Protein AF-A0AB39BNB0-F1 (afdb_monomer_lite)

Radius of gyration: 19.69 Å; chains: 1; bounding box: 45×38×57 Å

Organism: NCBI:txid3152363

Sequence (150 aa):
MILVPGIVGGLMLLPGAKISTPGSLLAGVALLAGSFLAAWGQVSSMRLKLTERAEDFKTVEQIDRDSLDETAAHLLVASLMSGGTALWLVLGMNFGANADGSISGPFAAIATAFAVYVLLVFLIAIPRLYTAYVNINKVRDELSGTHKGR

pLDDT: mean 82.86, std 11.06, range [42.81, 94.31]

Structure (mmCIF, N/CA/C/O backbone):
data_AF-A0AB39BNB0-F1
#
_entry.id   AF-A0AB39BNB0-F1
#
loop_
_atom_site.group_PDB
_atom_site.id
_atom_site.type_symbol
_atom_site.label_atom_id
_atom_site.label_alt_id
_atom_site.label_comp_id
_atom_site.label_asym_id
_atom_site.label_entity_id
_atom_site.label_seq_id
_atom_site.pdbx_PDB_ins_code
_atom_site.Cartn_x
_atom_site.Cartn_y
_atom_site.Cartn_z
_atom_site.occupancy
_atom_site.B_iso_or_equiv
_atom_site.auth_seq_id
_atom_site.auth_comp_id
_atom_site.auth_asym_id
_atom_site.auth_atom_id
_atom_site.pdbx_PDB_model_num
ATOM 1 N N . MET A 1 1 ? 3.487 -12.195 5.878 1.00 68.69 1 MET A N 1
ATOM 2 C CA . MET A 1 1 ? 3.062 -11.659 4.561 1.00 68.69 1 MET A CA 1
ATOM 3 C C . MET A 1 1 ? 4.189 -11.106 3.689 1.00 68.69 1 MET A C 1
ATOM 5 O O . MET A 1 1 ? 3.899 -10.757 2.561 1.00 68.69 1 MET A O 1
ATOM 9 N N . ILE A 1 2 ? 5.449 -11.027 4.140 1.00 79.88 2 ILE A N 1
ATOM 10 C CA . ILE A 1 2 ? 6.524 -10.351 3.376 1.00 79.88 2 ILE A CA 1
ATOM 11 C C . ILE A 1 2 ? 7.152 -11.259 2.299 1.00 79.88 2 ILE A C 1
ATOM 13 O O . ILE A 1 2 ? 7.663 -10.773 1.295 1.00 79.88 2 ILE A O 1
ATOM 17 N N . LEU A 1 3 ? 7.049 -12.582 2.466 1.00 86.62 3 LEU A N 1
ATOM 18 C CA . LEU A 1 3 ? 7.661 -13.562 1.565 1.00 86.62 3 LEU A CA 1
ATOM 19 C C . LEU A 1 3 ? 7.118 -13.479 0.127 1.00 86.62 3 LEU A C 1
ATOM 21 O O . LEU A 1 3 ? 7.898 -13.446 -0.816 1.00 86.62 3 LEU A O 1
ATOM 25 N N . VAL A 1 4 ? 5.795 -13.371 -0.046 1.00 88.94 4 VAL A N 1
ATOM 26 C CA . VAL A 1 4 ? 5.162 -13.266 -1.376 1.00 88.94 4 VAL A CA 1
ATOM 27 C C . VAL A 1 4 ? 5.552 -11.962 -2.100 1.00 88.94 4 VAL A C 1
ATOM 29 O O . VAL A 1 4 ? 6.064 -12.054 -3.213 1.00 88.94 4 VAL A O 1
ATOM 32 N N . PRO A 1 5 ? 5.420 -10.765 -1.488 1.00 88.62 5 PRO A N 1
ATOM 33 C CA . PRO A 1 5 ? 5.959 -9.512 -2.021 1.00 88.62 5 PRO A CA 1
ATOM 34 C C . PRO A 1 5 ? 7.429 -9.585 -2.433 1.00 88.62 5 PRO A C 1
ATOM 36 O O . PRO A 1 5 ? 7.784 -9.122 -3.514 1.00 88.62 5 PRO A O 1
ATOM 39 N N . GLY A 1 6 ? 8.276 -10.185 -1.590 1.00 88.31 6 GLY A N 1
ATOM 40 C CA . GLY A 1 6 ? 9.707 -10.313 -1.855 1.00 88.31 6 GLY A CA 1
ATOM 41 C C . GLY A 1 6 ? 10.004 -11.193 -3.067 1.00 88.31 6 GLY A C 1
ATOM 42 O O . GLY A 1 6 ? 10.820 -10.817 -3.903 1.00 88.31 6 GLY A O 1
ATOM 43 N N . ILE A 1 7 ? 9.306 -12.324 -3.206 1.00 90.75 7 ILE A N 1
ATOM 44 C CA . ILE A 1 7 ? 9.460 -13.220 -4.359 1.00 90.75 7 ILE A CA 1
ATOM 45 C C . ILE A 1 7 ? 9.002 -12.527 -5.642 1.00 90.75 7 ILE A C 1
ATOM 47 O O . ILE A 1 7 ? 9.751 -12.499 -6.613 1.00 90.75 7 ILE A O 1
ATOM 51 N N . VAL A 1 8 ? 7.802 -11.936 -5.652 1.00 89.81 8 VAL A N 1
ATOM 52 C CA . VAL A 1 8 ? 7.269 -11.288 -6.862 1.00 89.81 8 VAL A CA 1
ATOM 53 C C . VAL A 1 8 ? 8.117 -10.074 -7.254 1.00 89.81 8 VAL A C 1
ATOM 55 O O . VAL A 1 8 ? 8.415 -9.894 -8.430 1.00 89.81 8 VAL A O 1
ATOM 58 N N . GLY A 1 9 ? 8.584 -9.287 -6.280 1.00 88.38 9 GLY A N 1
ATOM 59 C CA . GLY A 1 9 ? 9.552 -8.219 -6.524 1.00 88.38 9 GLY A CA 1
ATOM 60 C C . GLY A 1 9 ? 10.882 -8.741 -7.073 1.00 88.38 9 GLY A C 1
ATOM 61 O O . GLY A 1 9 ? 11.410 -8.183 -8.028 1.00 88.38 9 GLY A O 1
ATOM 62 N N . GLY A 1 10 ? 11.400 -9.847 -6.532 1.00 87.94 10 GLY A N 1
ATOM 63 C CA . GLY A 1 10 ? 12.624 -10.486 -7.020 1.00 87.94 10 GLY A CA 1
ATOM 64 C C . GLY A 1 10 ? 12.507 -10.995 -8.459 1.00 87.94 10 GLY A C 1
ATOM 65 O O . GLY A 1 10 ? 13.439 -10.831 -9.242 1.00 87.94 10 GLY A O 1
ATOM 66 N N . LEU A 1 11 ? 11.344 -11.531 -8.846 1.00 90.94 11 LEU A N 1
ATOM 67 C CA . LEU A 1 11 ? 11.076 -11.962 -10.224 1.00 90.94 11 LEU A CA 1
ATOM 68 C C . LEU A 1 11 ? 11.148 -10.805 -11.230 1.00 90.94 11 LEU A C 1
ATOM 70 O O . LEU A 1 11 ? 11.500 -11.028 -12.385 1.00 90.94 11 LEU A O 1
ATOM 74 N N . MET A 1 12 ? 10.895 -9.567 -10.801 1.00 90.81 12 MET A N 1
ATOM 75 C CA . MET A 1 12 ? 11.021 -8.386 -11.663 1.00 90.81 12 MET A CA 1
ATOM 76 C C . MET A 1 12 ? 12.473 -8.005 -11.984 1.00 90.81 12 MET A C 1
ATOM 78 O O . MET A 1 12 ? 12.700 -7.147 -12.834 1.00 90.81 12 MET A O 1
ATOM 82 N N . LEU A 1 13 ? 13.457 -8.629 -11.330 1.00 90.00 13 LEU A N 1
ATOM 83 C CA . LEU A 1 13 ? 14.872 -8.486 -11.684 1.00 90.00 13 LEU A CA 1
ATOM 84 C C . LEU A 1 13 ? 15.294 -9.435 -12.814 1.00 90.00 13 LEU A C 1
ATOM 86 O O . LEU A 1 13 ? 16.410 -9.317 -13.319 1.00 90.00 13 LEU A O 1
ATOM 90 N N . LEU A 1 14 ? 14.427 -10.372 -13.219 1.00 90.62 14 LEU A N 1
ATOM 91 C CA . LEU A 1 14 ? 14.713 -11.267 -14.333 1.00 90.62 14 LEU A CA 1
ATOM 92 C C . LEU A 1 14 ? 14.717 -10.502 -15.667 1.00 90.62 14 LEU A C 1
ATOM 94 O O . LEU A 1 14 ? 13.887 -9.612 -15.883 1.00 90.62 14 LEU A O 1
ATOM 98 N N . PRO A 1 15 ? 15.622 -10.858 -16.596 1.00 81.88 15 PRO A N 1
ATOM 99 C CA . PRO A 1 15 ? 15.695 -10.213 -17.899 1.00 81.88 15 PRO A CA 1
ATOM 100 C C . PRO A 1 15 ? 14.376 -10.389 -18.665 1.00 81.88 15 PRO A C 1
ATOM 102 O O . PRO A 1 15 ? 13.896 -11.504 -18.854 1.00 81.88 15 PRO A O 1
ATOM 105 N N . GLY A 1 16 ? 13.786 -9.270 -19.094 1.00 80.94 16 GLY A N 1
ATOM 106 C CA . GLY A 1 16 ? 12.501 -9.221 -19.803 1.00 80.94 16 GLY A CA 1
ATOM 107 C C . GLY A 1 16 ? 11.294 -8.861 -18.929 1.00 80.94 16 GLY A C 1
ATOM 108 O O . GLY A 1 16 ? 10.246 -8.512 -19.473 1.00 80.94 16 GLY A O 1
ATOM 109 N N . ALA A 1 17 ? 11.429 -8.872 -17.600 1.00 87.62 17 ALA A N 1
ATOM 110 C CA . ALA A 1 17 ? 10.375 -8.401 -16.710 1.00 87.62 17 ALA A CA 1
ATOM 111 C C . ALA A 1 17 ? 10.302 -6.866 -16.717 1.00 87.62 17 ALA A C 1
ATOM 113 O O . ALA A 1 17 ? 11.292 -6.168 -16.481 1.00 87.62 17 ALA A O 1
ATOM 114 N N . LYS A 1 18 ? 9.113 -6.330 -16.999 1.00 91.62 18 LYS A N 1
ATOM 115 C CA . LYS A 1 18 ? 8.869 -4.887 -17.048 1.00 91.62 18 LYS A CA 1
ATOM 116 C C . LYS A 1 18 ? 7.440 -4.544 -16.663 1.00 91.62 18 LYS A C 1
ATOM 118 O O . LYS A 1 18 ? 6.513 -5.315 -16.901 1.00 91.62 18 LYS A O 1
ATOM 123 N N . ILE A 1 19 ? 7.264 -3.353 -16.103 1.00 90.00 19 ILE A N 1
ATOM 124 C CA . ILE A 1 19 ? 5.951 -2.746 -15.902 1.00 90.00 19 ILE A CA 1
ATOM 125 C C . ILE A 1 19 ? 5.639 -1.942 -17.161 1.00 90.00 19 ILE A C 1
ATOM 127 O O . ILE A 1 19 ? 6.178 -0.853 -17.349 1.00 90.00 19 ILE A O 1
ATOM 131 N N . SER A 1 20 ? 4.788 -2.487 -18.030 1.00 91.12 20 SER A N 1
ATOM 132 C CA . SER A 1 20 ? 4.442 -1.856 -19.313 1.00 91.12 20 SER A CA 1
ATOM 133 C C . SER A 1 20 ? 3.613 -0.580 -19.148 1.00 91.12 20 SER A C 1
ATOM 135 O O . SER A 1 20 ? 3.731 0.336 -19.950 1.00 91.12 20 SER A O 1
ATOM 137 N N . THR A 1 21 ? 2.774 -0.509 -18.110 1.00 91.88 21 THR A N 1
ATOM 138 C CA . THR A 1 21 ? 1.873 0.62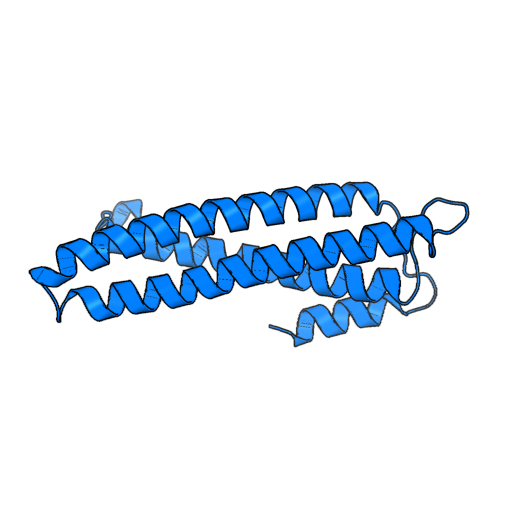7 -17.858 1.00 91.88 21 THR A CA 1
ATOM 139 C C . THR A 1 21 ? 1.999 1.100 -16.407 1.00 91.88 21 THR A C 1
ATOM 141 O O . THR A 1 21 ? 1.124 0.829 -15.583 1.00 91.88 21 THR A O 1
ATOM 144 N N . PRO A 1 22 ? 3.090 1.792 -16.043 1.00 91.25 22 PRO A N 1
ATOM 145 C CA . PRO A 1 22 ? 3.304 2.228 -14.663 1.00 91.25 22 PRO A CA 1
ATOM 146 C C . PRO A 1 22 ? 2.272 3.261 -14.194 1.00 91.25 22 PRO A C 1
ATOM 148 O O . PRO A 1 22 ? 1.917 3.277 -13.019 1.00 91.25 22 PRO A O 1
ATOM 151 N N . GLY A 1 23 ? 1.730 4.071 -15.111 1.00 91.69 23 GLY A N 1
ATOM 152 C CA . GLY A 1 23 ? 0.724 5.087 -14.789 1.00 91.69 23 GLY A CA 1
ATOM 153 C C . GLY A 1 23 ? -0.604 4.512 -14.283 1.00 91.69 23 GLY A C 1
ATOM 154 O O . GLY A 1 23 ? -1.186 5.054 -13.346 1.00 91.69 23 GLY A O 1
ATOM 155 N N . SER A 1 24 ? -1.073 3.389 -14.841 1.00 92.62 24 SER A N 1
ATOM 156 C CA . SER A 1 24 ? -2.302 2.740 -14.359 1.00 92.62 24 SER A CA 1
ATOM 157 C C . SER A 1 24 ? -2.104 2.121 -12.976 1.00 92.62 24 SER A C 1
ATOM 159 O O . SER A 1 24 ? -2.975 2.247 -12.115 1.00 92.62 24 SER A O 1
ATOM 161 N N . LEU A 1 25 ? -0.932 1.525 -12.732 1.00 92.50 25 LEU A N 1
ATOM 162 C CA . LEU A 1 25 ? -0.573 1.004 -11.417 1.00 92.50 25 LEU A CA 1
ATOM 163 C C . LEU A 1 25 ? -0.479 2.133 -10.381 1.00 92.50 25 LEU A C 1
ATOM 165 O O . LEU A 1 25 ? -1.025 1.989 -9.291 1.00 92.50 25 LEU A O 1
ATOM 169 N N . LEU A 1 26 ? 0.137 3.266 -10.743 1.00 93.81 26 LEU A N 1
ATOM 170 C CA . LEU A 1 26 ? 0.229 4.463 -9.904 1.00 93.81 26 LEU A CA 1
ATOM 171 C C . LEU A 1 26 ? -1.159 4.979 -9.497 1.00 93.81 26 LEU A C 1
ATOM 173 O O . LEU A 1 26 ? -1.399 5.234 -8.318 1.00 93.81 26 LEU A O 1
ATOM 177 N N . ALA A 1 27 ? -2.084 5.090 -10.454 1.00 94.31 27 ALA A N 1
ATOM 178 C CA . ALA A 1 27 ? -3.458 5.501 -10.176 1.00 94.31 27 ALA A CA 1
ATOM 179 C C . ALA A 1 27 ? -4.164 4.521 -9.222 1.00 94.31 27 ALA A C 1
ATOM 181 O O . ALA A 1 27 ? -4.801 4.944 -8.257 1.00 94.31 27 ALA A O 1
ATOM 182 N N . GLY A 1 28 ? -3.999 3.213 -9.444 1.00 92.19 28 GLY A N 1
ATOM 183 C CA . GLY A 1 28 ? -4.564 2.177 -8.579 1.00 92.19 28 GLY A CA 1
ATOM 184 C C . GLY A 1 28 ? -4.054 2.258 -7.138 1.00 92.19 28 GLY A C 1
ATOM 185 O O . GLY A 1 28 ? -4.852 2.247 -6.201 1.00 92.19 28 GLY A O 1
ATOM 186 N N . VAL A 1 29 ? -2.740 2.401 -6.938 1.00 93.06 29 VAL A N 1
ATOM 187 C CA . VAL A 1 29 ? -2.173 2.507 -5.582 1.00 93.06 29 VAL A CA 1
ATOM 188 C C . VAL A 1 29 ? -2.511 3.833 -4.904 1.00 93.06 29 VAL A C 1
ATOM 190 O O . VAL A 1 29 ? -2.681 3.852 -3.689 1.00 93.06 29 VAL A O 1
ATOM 193 N N . ALA A 1 30 ? -2.680 4.924 -5.658 1.00 92.75 30 ALA A N 1
ATOM 194 C CA . ALA A 1 30 ? -3.145 6.198 -5.111 1.00 92.75 30 ALA A CA 1
ATOM 195 C C . ALA A 1 30 ? -4.590 6.102 -4.589 1.00 92.75 30 ALA A C 1
ATOM 197 O O . ALA A 1 30 ? -4.882 6.574 -3.488 1.00 92.75 30 ALA A O 1
ATOM 198 N N . LEU A 1 31 ? -5.477 5.432 -5.336 1.00 93.25 31 LEU A N 1
ATOM 199 C CA . LEU A 1 31 ? -6.845 5.150 -4.888 1.00 93.25 31 LEU A CA 1
ATOM 200 C C . LEU A 1 31 ? -6.852 4.279 -3.628 1.00 93.25 31 LEU A C 1
ATOM 202 O O . LEU A 1 31 ? -7.566 4.585 -2.671 1.00 93.25 31 LEU A O 1
ATOM 206 N N . LEU A 1 32 ? -6.022 3.232 -3.597 1.00 90.56 32 LEU A N 1
ATOM 207 C CA . LEU A 1 32 ? -5.893 2.376 -2.421 1.00 90.56 32 LEU A CA 1
ATOM 208 C C . LEU A 1 32 ? -5.383 3.159 -1.207 1.00 90.56 32 LEU A C 1
ATOM 210 O O . LEU A 1 32 ? -6.002 3.071 -0.149 1.00 90.56 32 LEU A O 1
ATOM 214 N N . ALA A 1 33 ? -4.343 3.985 -1.363 1.00 92.25 33 ALA A N 1
ATOM 215 C CA . ALA A 1 33 ? -3.828 4.841 -0.294 1.00 92.25 33 ALA A CA 1
ATOM 216 C C . ALA A 1 33 ? -4.937 5.714 0.316 1.00 92.25 33 ALA A C 1
ATOM 218 O O . ALA A 1 33 ? -5.148 5.697 1.528 1.00 92.25 33 ALA A O 1
ATOM 219 N N . GLY A 1 34 ? -5.700 6.415 -0.531 1.00 90.19 34 GLY A N 1
ATOM 220 C CA . GLY A 1 34 ? -6.825 7.241 -0.091 1.00 90.19 34 GLY A CA 1
ATOM 221 C C . GLY A 1 34 ? -7.912 6.431 0.619 1.00 90.19 34 GLY A C 1
ATOM 222 O O . GLY A 1 34 ? -8.404 6.846 1.668 1.00 90.19 34 GLY A O 1
ATOM 223 N N . SER A 1 35 ? -8.250 5.249 0.097 1.00 90.56 35 SER A N 1
ATOM 224 C CA . SER A 1 35 ? -9.262 4.375 0.701 1.00 90.56 35 SER A CA 1
ATOM 225 C C . SER A 1 35 ? -8.846 3.846 2.079 1.00 90.56 35 SER A C 1
ATOM 227 O O . SER A 1 35 ? -9.656 3.855 3.007 1.00 90.56 35 SER A O 1
ATOM 229 N N . PHE A 1 36 ? -7.576 3.462 2.255 1.00 90.81 36 PHE A N 1
ATOM 230 C CA . PHE A 1 36 ? -7.048 3.019 3.545 1.00 90.81 36 PHE A CA 1
ATOM 231 C C . PHE A 1 36 ? -6.998 4.156 4.558 1.00 90.81 36 PHE A C 1
ATOM 233 O O . PHE A 1 36 ? -7.376 3.952 5.710 1.00 90.81 36 PHE A O 1
ATOM 240 N N . LEU A 1 37 ? -6.593 5.356 4.134 1.00 90.06 37 LEU A N 1
ATOM 241 C CA . LEU A 1 37 ? -6.574 6.530 5.001 1.00 90.06 37 LEU A CA 1
ATOM 242 C C . LEU A 1 37 ? -7.990 6.929 5.445 1.00 90.06 37 LEU A C 1
ATOM 244 O O . LEU A 1 37 ? -8.210 7.245 6.615 1.00 90.06 37 LEU A O 1
ATOM 248 N N . ALA A 1 38 ? -8.968 6.852 4.540 1.00 90.44 38 ALA A N 1
ATOM 249 C CA . ALA A 1 38 ? -10.371 7.089 4.865 1.00 90.44 38 ALA A CA 1
ATOM 250 C C . ALA A 1 38 ? -10.909 6.046 5.859 1.00 90.44 38 ALA A C 1
ATOM 252 O O . ALA A 1 38 ? -11.511 6.413 6.869 1.00 90.44 38 ALA A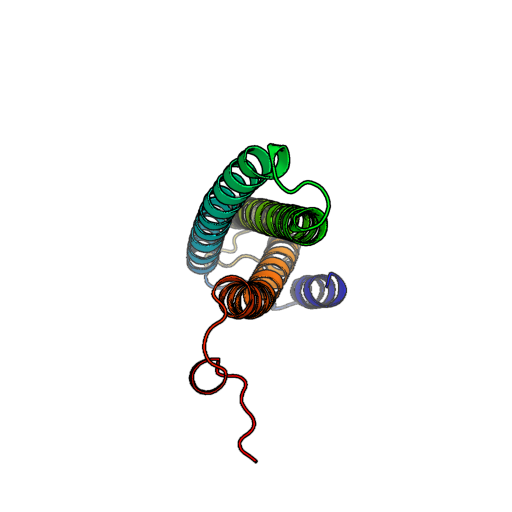 O 1
ATOM 253 N N . ALA A 1 39 ? -10.650 4.756 5.615 1.00 87.25 39 ALA A N 1
ATOM 254 C CA . ALA A 1 39 ? -11.039 3.675 6.520 1.00 87.25 39 ALA A CA 1
ATOM 255 C C . ALA A 1 39 ? -10.389 3.830 7.904 1.00 87.25 39 ALA A C 1
ATOM 257 O O . ALA A 1 39 ? -11.063 3.689 8.924 1.00 87.25 39 ALA A O 1
ATOM 258 N N . TRP A 1 40 ? -9.106 4.196 7.951 1.00 89.50 40 TRP A N 1
ATOM 259 C CA . TRP A 1 40 ? -8.404 4.508 9.193 1.00 89.50 40 TRP A CA 1
ATOM 260 C C . TRP A 1 40 ? -9.079 5.653 9.959 1.00 89.50 40 TRP A C 1
ATOM 262 O O . TRP A 1 40 ? -9.310 5.527 11.160 1.00 89.50 40 TRP A O 1
ATOM 272 N N . GLY A 1 41 ? -9.469 6.735 9.277 1.00 87.44 41 GLY A N 1
ATOM 273 C CA . GLY A 1 41 ? -10.184 7.856 9.896 1.00 87.44 41 GLY A CA 1
ATOM 274 C C . GLY A 1 41 ? -11.521 7.444 10.526 1.00 87.44 41 GLY A C 1
ATOM 275 O O . GLY A 1 41 ? -11.862 7.895 11.624 1.00 87.44 41 GLY A O 1
ATOM 276 N N . GLN A 1 42 ? -12.251 6.531 9.875 1.00 87.12 42 GLN A N 1
ATOM 277 C CA . GLN A 1 42 ? -13.481 5.953 10.429 1.00 87.12 42 GLN A CA 1
ATOM 278 C C . GLN A 1 42 ? -13.200 5.111 11.682 1.00 87.12 42 GLN A C 1
ATOM 280 O O . GLN A 1 42 ? -13.865 5.294 12.702 1.00 87.12 42 GLN A O 1
ATOM 285 N N . VAL A 1 43 ? -12.192 4.233 11.643 1.00 84.62 43 VAL A N 1
ATOM 286 C CA . VAL A 1 43 ? -11.797 3.397 12.793 1.00 84.62 43 VAL A CA 1
ATOM 287 C C . VAL A 1 43 ? -11.320 4.255 13.970 1.00 84.62 43 VAL A C 1
ATOM 289 O O . VAL A 1 43 ? -11.738 4.030 15.103 1.00 84.62 43 VAL A O 1
ATOM 292 N N . SER A 1 44 ? -10.521 5.290 13.708 1.00 83.81 44 SER A N 1
ATOM 293 C CA . SER A 1 44 ? -10.042 6.233 14.727 1.00 83.81 44 SER A CA 1
ATOM 294 C C . SER A 1 44 ? -11.201 6.964 15.419 1.00 83.81 44 SER A C 1
ATOM 296 O O . SER A 1 44 ? -11.240 7.090 16.644 1.00 83.81 44 SER A O 1
ATOM 298 N N . SER A 1 45 ? -12.220 7.352 14.648 1.00 83.69 45 SER A N 1
ATOM 299 C CA . SER A 1 45 ? -13.436 7.971 15.183 1.00 83.69 45 SER A CA 1
ATOM 300 C C . SER A 1 45 ? -14.268 6.994 16.031 1.00 83.69 45 SER A C 1
ATOM 302 O O . SER A 1 45 ? -14.825 7.385 17.056 1.00 83.69 45 SER A O 1
ATOM 304 N N . MET A 1 46 ? -14.343 5.713 15.648 1.00 81.56 46 MET A N 1
ATOM 305 C CA . MET A 1 46 ? -14.991 4.667 16.457 1.00 81.56 46 MET A CA 1
ATOM 306 C C . MET A 1 46 ? -14.247 4.418 17.774 1.00 81.56 46 MET A C 1
ATOM 308 O O . MET A 1 46 ? -14.880 4.310 18.824 1.00 81.56 46 MET A O 1
ATOM 312 N N . ARG A 1 47 ? -12.910 4.406 17.742 1.00 82.31 47 ARG A N 1
ATOM 313 C CA . ARG A 1 47 ? -12.063 4.285 18.935 1.00 82.31 47 ARG A CA 1
ATOM 314 C C . ARG A 1 47 ? -12.308 5.416 19.935 1.00 82.31 47 ARG A C 1
ATOM 316 O O . ARG A 1 47 ? -12.341 5.165 21.142 1.00 82.31 47 ARG A O 1
ATOM 323 N N . LEU A 1 48 ? -12.484 6.650 19.454 1.00 81.94 48 LEU A N 1
ATOM 324 C CA . LEU A 1 48 ? -12.791 7.795 20.316 1.00 81.94 48 LEU A CA 1
ATOM 325 C C . LEU A 1 48 ? -14.128 7.589 21.041 1.00 81.94 48 LEU A C 1
ATOM 327 O O . LEU A 1 48 ? -14.168 7.656 22.266 1.00 81.94 48 LEU A O 1
ATOM 331 N N . LYS A 1 49 ? -15.177 7.197 20.307 1.00 81.25 49 LYS A N 1
ATOM 332 C CA . LYS A 1 49 ? -16.504 6.906 20.878 1.00 81.25 49 LYS A CA 1
ATOM 333 C C . LYS A 1 49 ? -16.486 5.772 21.907 1.00 81.25 49 LYS A C 1
ATOM 335 O O . LYS A 1 49 ? -17.198 5.840 22.900 1.00 81.25 49 LYS A O 1
ATOM 340 N N . LEU A 1 50 ? -15.692 4.723 21.684 1.00 75.56 50 LEU A N 1
ATOM 341 C CA . LEU A 1 50 ? -15.520 3.645 22.670 1.00 75.56 50 LEU A CA 1
ATOM 342 C C . LEU A 1 50 ? -14.715 4.102 23.887 1.00 75.56 50 LEU A C 1
ATOM 344 O O . LEU A 1 50 ? -14.940 3.636 24.995 1.00 75.56 50 LEU A O 1
ATOM 348 N N . THR A 1 51 ? -13.781 5.033 23.705 1.00 77.56 51 THR A N 1
ATOM 349 C CA . THR A 1 51 ? -13.037 5.609 24.830 1.00 77.56 51 THR A CA 1
ATOM 350 C C . THR A 1 51 ? -13.947 6.454 25.720 1.00 77.56 51 THR A C 1
ATOM 352 O O . THR A 1 51 ? -13.824 6.359 26.934 1.00 77.56 51 THR A O 1
ATOM 355 N N . GLU A 1 52 ? -14.887 7.202 25.137 1.00 79.69 52 GLU A N 1
ATOM 356 C CA . GLU A 1 52 ? -15.918 7.944 25.881 1.00 79.69 52 GLU A CA 1
ATOM 357 C C . GLU A 1 52 ? -16.833 7.000 26.686 1.00 79.69 52 GLU A C 1
ATOM 359 O O . GLU A 1 52 ? -17.118 7.260 27.847 1.00 79.69 52 GLU A O 1
ATOM 364 N N . ARG A 1 53 ? -17.236 5.855 26.115 1.00 71.44 53 ARG A N 1
ATOM 365 C CA . ARG A 1 53 ? -18.075 4.847 26.807 1.00 71.44 53 ARG A CA 1
ATOM 366 C C . ARG A 1 53 ? -17.330 4.009 27.839 1.00 71.44 53 ARG A C 1
ATOM 368 O O . ARG A 1 53 ? -17.942 3.446 28.746 1.00 71.44 53 ARG A O 1
ATOM 375 N N . ALA A 1 54 ? -16.008 3.931 27.725 1.00 66.94 54 ALA A N 1
ATOM 376 C CA . ALA A 1 54 ? -15.184 3.191 28.665 1.00 66.94 54 ALA A CA 1
ATOM 377 C C . ALA A 1 54 ? -15.190 3.802 30.076 1.00 66.94 54 ALA A C 1
ATOM 379 O O . ALA A 1 54 ? -14.727 3.137 31.000 1.00 66.94 54 ALA A O 1
ATOM 380 N N . GLU A 1 55 ? -15.697 5.025 30.267 1.00 66.62 55 GLU A N 1
ATOM 381 C CA . GLU A 1 55 ? -15.966 5.560 31.607 1.00 66.62 55 GLU A CA 1
ATOM 382 C C . GLU A 1 55 ? -17.016 4.718 32.356 1.00 66.62 55 GLU A C 1
ATOM 384 O O . GLU A 1 55 ? -16.856 4.498 33.557 1.00 66.62 55 GLU A O 1
ATOM 389 N N . ASP A 1 56 ? -17.982 4.131 31.637 1.00 68.19 56 ASP A N 1
ATOM 390 C CA . ASP A 1 56 ? -19.086 3.348 32.207 1.00 68.19 56 ASP A CA 1
ATOM 391 C C . ASP A 1 56 ? -18.848 1.821 32.176 1.00 68.19 56 ASP A C 1
ATOM 393 O O . ASP A 1 56 ? -19.287 1.109 33.080 1.00 68.19 56 ASP A O 1
ATOM 397 N N . PHE A 1 57 ? -18.127 1.286 31.174 1.00 64.44 57 PHE A N 1
ATOM 398 C CA . PHE A 1 57 ? -17.995 -0.172 30.944 1.00 64.44 57 PHE A CA 1
ATOM 399 C C . PHE A 1 57 ? -16.552 -0.670 30.701 1.00 64.44 57 PHE A C 1
ATOM 401 O O . PHE A 1 57 ? -16.296 -1.486 29.811 1.00 64.44 57 PHE A O 1
ATOM 408 N N . LYS A 1 58 ? -15.593 -0.218 31.527 1.00 60.56 58 LYS A N 1
ATOM 409 C CA . LYS A 1 58 ? -14.135 -0.462 31.381 1.00 60.56 58 LYS A CA 1
ATOM 410 C C . LYS A 1 58 ? -13.704 -1.870 30.946 1.00 60.56 58 LYS A C 1
ATOM 412 O O . LYS A 1 58 ? -12.843 -1.987 30.080 1.00 60.56 58 LYS A O 1
ATOM 417 N N . THR A 1 59 ? -14.218 -2.925 31.576 1.00 61.62 59 THR A N 1
ATOM 418 C CA . THR A 1 59 ? -13.699 -4.298 31.414 1.00 61.62 59 THR A CA 1
ATOM 419 C C . THR A 1 59 ? -14.314 -5.067 30.250 1.00 61.62 59 THR A C 1
ATOM 421 O O . THR A 1 59 ? -13.707 -6.026 29.784 1.00 61.62 59 THR A O 1
ATOM 424 N N . VAL A 1 60 ? -15.501 -4.677 29.775 1.00 64.62 60 VAL A N 1
ATOM 425 C CA . VAL A 1 60 ? -16.216 -5.421 28.722 1.00 64.62 60 VAL A CA 1
ATOM 426 C C . VAL A 1 60 ? -15.752 -4.988 27.330 1.00 64.62 60 VAL A C 1
ATOM 428 O O . VAL A 1 60 ? -15.635 -5.822 26.440 1.00 64.62 60 VAL A O 1
ATOM 431 N N . GLU A 1 61 ? -15.407 -3.710 27.152 1.00 66.38 61 GLU A N 1
ATOM 432 C CA . GLU A 1 61 ? -15.068 -3.137 25.838 1.00 66.38 61 GLU A CA 1
ATOM 433 C C . GLU A 1 61 ? -13.557 -3.128 25.519 1.00 66.38 61 GLU A C 1
ATOM 435 O O . GLU A 1 61 ? -13.144 -2.652 24.462 1.00 66.38 61 GLU A O 1
ATOM 440 N N . GLN A 1 62 ? -12.697 -3.642 26.407 1.00 71.94 62 GLN A N 1
ATOM 441 C CA . GLN A 1 62 ? -11.240 -3.590 26.210 1.00 71.94 62 GLN A CA 1
ATOM 442 C C . GLN A 1 62 ? -10.779 -4.404 24.986 1.00 71.94 62 GLN A C 1
ATOM 444 O O . GLN A 1 62 ? -9.962 -3.923 24.206 1.00 71.94 62 GLN A O 1
ATOM 449 N N . ILE A 1 63 ? -11.355 -5.593 24.776 1.00 72.50 63 ILE A N 1
ATOM 450 C CA . ILE A 1 63 ? -11.030 -6.465 23.633 1.00 72.50 63 ILE A CA 1
ATOM 451 C C . ILE A 1 63 ? -11.399 -5.786 22.306 1.00 72.50 63 ILE A C 1
ATOM 453 O O . ILE A 1 63 ? -10.628 -5.832 21.346 1.00 72.50 63 ILE A O 1
ATOM 457 N N . ASP A 1 64 ? -12.547 -5.107 22.262 1.00 70.31 64 ASP A N 1
ATOM 458 C CA . ASP A 1 64 ? -12.993 -4.393 21.066 1.00 70.31 64 ASP A CA 1
ATOM 459 C C . ASP A 1 64 ? -12.046 -3.233 20.740 1.00 70.31 64 ASP A C 1
ATOM 461 O O . ASP A 1 64 ? -11.657 -3.056 19.585 1.00 70.31 64 ASP A O 1
ATOM 465 N N . ARG A 1 65 ? -11.592 -2.492 21.758 1.00 71.56 65 ARG A N 1
ATOM 466 C CA . ARG A 1 65 ? -10.624 -1.395 21.599 1.00 71.56 65 ARG A CA 1
ATOM 467 C C . ARG A 1 65 ? -9.265 -1.886 21.100 1.00 71.56 65 ARG A C 1
ATOM 469 O O . ARG A 1 65 ? -8.738 -1.297 20.159 1.00 71.56 65 ARG A O 1
ATOM 476 N N . ASP A 1 66 ? -8.745 -2.976 21.657 1.00 77.12 66 ASP A N 1
ATOM 477 C CA . ASP A 1 66 ? -7.471 -3.561 21.221 1.00 77.12 66 ASP A CA 1
ATOM 478 C C . ASP A 1 66 ? -7.554 -4.052 19.764 1.00 77.12 66 ASP A C 1
ATOM 480 O O . ASP A 1 66 ? -6.644 -3.824 18.963 1.00 77.12 66 ASP A O 1
ATOM 484 N N . SER A 1 67 ? -8.685 -4.654 19.377 1.00 75.94 67 SER A N 1
ATOM 485 C CA . SER A 1 67 ? -8.913 -5.105 17.998 1.00 75.94 67 SER A CA 1
ATOM 486 C C . SER A 1 67 ? -8.984 -3.944 16.991 1.00 75.94 67 SER A C 1
ATOM 488 O O . SER A 1 67 ? -8.508 -4.065 15.853 1.00 75.94 67 SER A O 1
ATOM 490 N N . LEU A 1 68 ? -9.544 -2.801 17.407 1.00 78.81 68 LEU A N 1
ATOM 491 C CA . LEU A 1 68 ? -9.610 -1.588 16.594 1.00 78.81 68 LEU A CA 1
ATOM 492 C C . LEU A 1 68 ? -8.240 -0.926 16.465 1.00 78.81 68 LEU A C 1
ATOM 494 O O . LEU A 1 68 ? -7.901 -0.493 15.365 1.00 78.81 68 LEU A O 1
ATOM 498 N N . ASP A 1 69 ? -7.440 -0.900 17.531 1.00 82.12 69 ASP A N 1
ATOM 499 C CA . ASP A 1 69 ? -6.078 -0.355 17.504 1.00 82.12 69 ASP A CA 1
ATOM 500 C C . ASP A 1 69 ? -5.166 -1.186 16.592 1.00 82.12 69 ASP A C 1
ATOM 502 O O . ASP A 1 69 ? -4.440 -0.632 15.759 1.00 82.12 69 ASP A O 1
ATOM 506 N N . GLU A 1 70 ? -5.278 -2.517 16.644 1.00 82.06 70 GLU A N 1
ATOM 507 C CA . GLU A 1 70 ? -4.565 -3.400 15.721 1.00 82.06 70 GLU A CA 1
ATOM 508 C C . GLU A 1 70 ? -4.991 -3.151 14.263 1.00 82.06 70 GLU A C 1
ATOM 510 O O . GLU A 1 70 ? -4.148 -3.028 13.369 1.00 82.06 70 GLU A O 1
ATOM 515 N N . THR A 1 71 ? -6.296 -3.036 14.003 1.00 82.69 71 THR A N 1
ATOM 516 C CA . THR A 1 71 ? -6.826 -2.796 12.651 1.00 82.69 71 THR A CA 1
ATOM 517 C C . THR A 1 71 ? -6.408 -1.422 12.123 1.00 82.69 71 THR A C 1
ATOM 519 O O . THR A 1 71 ? -5.994 -1.302 10.968 1.00 82.69 71 THR A O 1
ATOM 522 N N . ALA A 1 72 ? -6.450 -0.388 12.966 1.00 85.00 72 ALA A N 1
ATOM 523 C CA . ALA A 1 72 ? -6.005 0.957 12.622 1.00 85.00 72 ALA A CA 1
ATOM 524 C C . ALA A 1 72 ? -4.519 0.971 12.236 1.00 85.00 72 ALA A C 1
ATOM 526 O O . ALA A 1 72 ? -4.159 1.556 11.213 1.00 85.00 72 ALA A O 1
ATOM 527 N N . ALA A 1 73 ? -3.660 0.279 12.990 1.00 86.56 73 ALA A N 1
ATOM 528 C CA . ALA A 1 73 ? -2.242 0.172 12.659 1.00 86.56 73 ALA A CA 1
ATOM 529 C C . ALA A 1 73 ? -2.022 -0.471 11.278 1.00 86.56 73 ALA A C 1
ATOM 531 O O . ALA A 1 73 ? -1.256 0.051 10.467 1.00 86.56 73 ALA A O 1
ATOM 532 N N . HIS A 1 74 ? -2.745 -1.551 10.965 1.00 86.06 74 HIS A N 1
ATOM 533 C CA . HIS A 1 74 ? -2.652 -2.211 9.660 1.00 86.06 74 HIS A CA 1
ATOM 534 C C . HIS A 1 74 ? -3.104 -1.306 8.506 1.00 86.06 74 HIS A C 1
ATOM 536 O O . HIS A 1 74 ? -2.420 -1.240 7.485 1.00 86.06 74 HIS A O 1
ATOM 542 N N . LEU A 1 75 ? -4.220 -0.584 8.664 1.00 87.56 75 LEU A N 1
ATOM 543 C CA . LEU A 1 75 ? -4.717 0.352 7.647 1.00 87.56 75 LEU A CA 1
ATOM 544 C C . LEU A 1 75 ? -3.730 1.503 7.406 1.00 87.56 75 LEU A C 1
ATOM 546 O O . LEU A 1 75 ? -3.479 1.874 6.259 1.00 87.56 75 LEU A O 1
ATOM 550 N N . LEU A 1 76 ? -3.120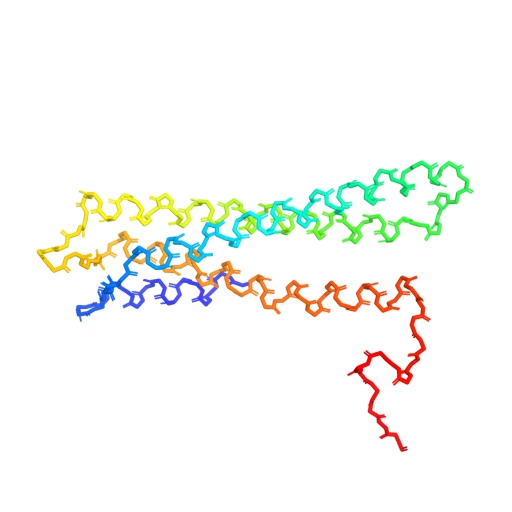 2.029 8.471 1.00 88.56 76 LEU A N 1
ATOM 551 C CA . LEU A 1 76 ? -2.134 3.101 8.366 1.00 88.56 76 LEU A CA 1
ATOM 552 C C . LEU A 1 76 ? -0.859 2.631 7.650 1.00 88.56 76 LEU A C 1
ATOM 554 O O . LEU A 1 76 ? -0.374 3.310 6.744 1.00 88.56 76 LEU A O 1
ATOM 558 N N . VAL A 1 77 ? -0.351 1.443 7.996 1.00 89.75 77 VAL A N 1
ATOM 559 C CA . VAL A 1 77 ? 0.800 0.832 7.312 1.00 89.75 77 VAL A CA 1
ATOM 560 C C . VAL A 1 77 ? 0.474 0.552 5.843 1.00 89.75 77 VAL A C 1
ATOM 562 O O . VAL A 1 77 ? 1.294 0.847 4.977 1.00 89.75 77 VAL A O 1
ATOM 565 N N . ALA A 1 78 ? -0.726 0.057 5.528 1.00 88.75 78 ALA A N 1
ATOM 566 C CA . ALA A 1 78 ? -1.161 -0.166 4.148 1.00 88.75 78 ALA A CA 1
ATOM 567 C C . ALA A 1 78 ? -1.197 1.138 3.336 1.00 88.75 78 ALA A C 1
ATOM 569 O O . ALA A 1 78 ? -0.709 1.178 2.203 1.00 88.75 78 ALA A O 1
ATOM 570 N N . SER A 1 79 ? -1.711 2.220 3.928 1.00 91.94 79 SER A N 1
ATOM 571 C CA . SER A 1 79 ? -1.708 3.553 3.320 1.00 91.94 79 SER A CA 1
ATOM 572 C C . SER A 1 79 ? -0.283 4.054 3.068 1.00 91.94 79 SER A C 1
ATOM 574 O O . SER A 1 79 ? 0.024 4.515 1.968 1.00 91.94 79 SER A O 1
ATOM 576 N N . LEU A 1 80 ? 0.613 3.920 4.051 1.00 91.88 80 LEU A N 1
ATOM 577 C CA . LEU A 1 80 ? 2.012 4.332 3.922 1.00 91.88 80 LEU A CA 1
ATOM 578 C C . LEU A 1 80 ? 2.740 3.539 2.828 1.00 91.88 80 LEU A C 1
ATOM 580 O O . LEU A 1 80 ? 3.426 4.125 1.995 1.00 91.88 80 LEU A O 1
ATOM 584 N N . MET A 1 81 ? 2.550 2.219 2.784 1.00 91.75 81 MET A N 1
ATOM 585 C CA . MET A 1 81 ? 3.136 1.349 1.759 1.00 91.75 81 MET A CA 1
ATOM 586 C C . MET A 1 81 ? 2.578 1.645 0.362 1.00 91.75 81 MET A C 1
ATOM 588 O O . MET A 1 81 ? 3.317 1.584 -0.621 1.00 91.75 81 MET A O 1
ATOM 592 N N . SER A 1 82 ? 1.304 2.034 0.262 1.00 92.25 82 SER A N 1
ATOM 593 C CA . SER A 1 82 ? 0.699 2.497 -0.995 1.00 92.25 82 SER A CA 1
ATOM 594 C C . SER A 1 82 ? 1.352 3.797 -1.476 1.00 92.25 82 SER A C 1
ATOM 596 O O . SER A 1 82 ? 1.744 3.898 -2.638 1.00 92.25 82 SER A O 1
ATOM 598 N N . GLY A 1 83 ? 1.573 4.756 -0.568 1.00 92.00 83 GLY A N 1
ATOM 599 C CA . GLY A 1 83 ? 2.331 5.978 -0.854 1.00 92.00 83 GLY A CA 1
ATOM 600 C C . GLY A 1 83 ? 3.788 5.700 -1.241 1.00 92.00 83 GLY A C 1
ATOM 601 O O . GLY A 1 83 ? 4.293 6.267 -2.207 1.00 92.00 83 GLY A O 1
ATOM 602 N N . GLY A 1 84 ? 4.449 4.763 -0.556 1.00 92.38 84 GLY A N 1
ATOM 603 C CA . GLY A 1 84 ? 5.789 4.296 -0.914 1.00 92.38 84 GLY A CA 1
ATOM 604 C C . GLY A 1 84 ? 5.831 3.663 -2.306 1.00 92.38 84 GLY A C 1
ATOM 605 O O . GLY A 1 84 ? 6.743 3.938 -3.081 1.00 92.38 84 GLY A O 1
ATOM 606 N N . THR A 1 85 ? 4.813 2.878 -2.667 1.00 92.75 85 THR A N 1
ATOM 607 C CA . THR A 1 85 ? 4.675 2.320 -4.021 1.00 92.75 85 THR A CA 1
ATOM 608 C C . THR A 1 85 ? 4.572 3.431 -5.059 1.00 92.75 85 THR A C 1
ATOM 610 O O . THR A 1 85 ? 5.276 3.397 -6.066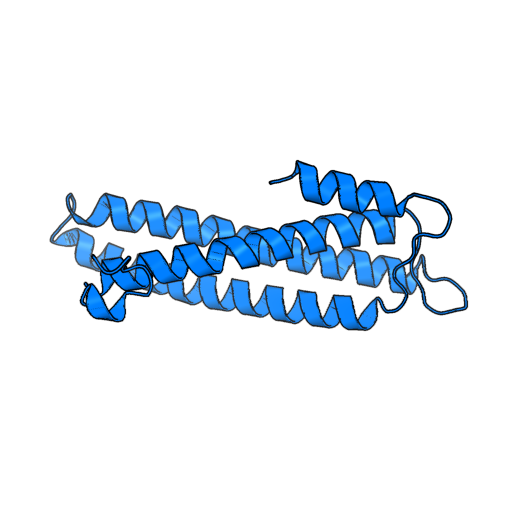 1.00 92.75 85 THR A O 1
ATOM 613 N N . ALA A 1 86 ? 3.731 4.436 -4.798 1.00 93.94 86 ALA A N 1
ATOM 614 C CA . ALA A 1 86 ? 3.575 5.589 -5.675 1.00 93.94 86 ALA A CA 1
ATOM 615 C C . ALA A 1 86 ? 4.899 6.345 -5.859 1.00 93.94 86 ALA A C 1
ATOM 617 O O . ALA A 1 86 ? 5.266 6.660 -6.988 1.00 93.94 86 ALA A O 1
ATOM 618 N N . LEU A 1 87 ? 5.655 6.561 -4.778 1.00 94.19 87 LEU A N 1
ATOM 619 C CA . LEU A 1 87 ? 6.978 7.184 -4.829 1.00 94.19 87 LEU A CA 1
ATOM 620 C C . LEU A 1 87 ? 7.938 6.398 -5.734 1.00 94.19 87 LEU A C 1
ATOM 622 O O . LEU A 1 87 ? 8.543 6.976 -6.634 1.00 94.19 87 LEU A O 1
ATOM 626 N N . TRP A 1 88 ? 8.052 5.083 -5.534 1.00 93.56 88 TRP A N 1
ATOM 627 C CA . TRP A 1 88 ? 8.937 4.237 -6.341 1.00 93.56 88 TRP A CA 1
ATOM 628 C C . TRP A 1 88 ? 8.521 4.175 -7.812 1.00 93.56 88 TRP A C 1
ATOM 630 O O . TRP A 1 88 ? 9.389 4.167 -8.684 1.00 93.56 88 TRP A O 1
ATOM 640 N N . LEU A 1 89 ? 7.217 4.191 -8.100 1.00 92.75 89 LEU A N 1
ATOM 641 C CA . LEU A 1 89 ? 6.712 4.286 -9.469 1.00 92.75 89 LEU A CA 1
ATOM 642 C C . LEU A 1 89 ? 7.061 5.628 -10.104 1.00 92.75 89 LEU A C 1
ATOM 644 O O . LEU A 1 89 ? 7.583 5.634 -11.210 1.00 92.75 89 LEU A O 1
ATOM 648 N N . VAL A 1 90 ? 6.851 6.749 -9.412 1.00 94.12 90 VAL A N 1
ATOM 649 C CA . VAL A 1 90 ? 7.213 8.080 -9.924 1.00 94.12 90 VAL A CA 1
ATOM 650 C C . VAL A 1 90 ? 8.717 8.168 -10.185 1.00 94.12 90 VAL A C 1
ATOM 652 O O . VAL A 1 90 ? 9.121 8.619 -11.255 1.00 94.12 90 VAL A O 1
ATOM 655 N N . LEU A 1 91 ? 9.555 7.687 -9.262 1.00 93.12 91 LEU A N 1
ATOM 656 C CA . LEU A 1 91 ? 11.004 7.634 -9.469 1.00 93.12 91 LEU A CA 1
ATOM 657 C C . LEU A 1 91 ? 11.366 6.753 -10.672 1.00 93.12 91 LEU A C 1
ATOM 659 O O . LEU A 1 91 ? 12.153 7.168 -11.519 1.00 93.12 91 LEU A O 1
ATOM 663 N N . GLY A 1 92 ? 10.746 5.579 -10.798 1.00 92.12 92 GLY A N 1
ATOM 664 C CA . GLY A 1 92 ? 10.952 4.693 -11.939 1.00 92.12 92 GLY A CA 1
ATOM 665 C C . GLY A 1 92 ? 10.509 5.311 -13.267 1.00 92.12 92 GLY A C 1
ATOM 666 O O . GLY A 1 92 ? 11.218 5.171 -14.254 1.00 92.12 92 GLY A O 1
ATOM 667 N N . MET A 1 93 ? 9.397 6.050 -13.297 1.00 92.12 93 MET A N 1
ATOM 668 C CA . MET A 1 93 ? 8.906 6.737 -14.498 1.00 92.12 93 MET A CA 1
ATOM 669 C C . MET A 1 93 ? 9.832 7.873 -14.949 1.00 92.12 93 MET A C 1
ATOM 671 O O . MET A 1 93 ? 9.934 8.126 -16.143 1.00 92.12 93 MET A O 1
ATOM 675 N N . ASN A 1 94 ? 10.492 8.562 -14.013 1.00 92.25 94 ASN A N 1
ATOM 676 C CA . ASN A 1 94 ? 11.336 9.718 -14.330 1.00 92.25 94 ASN A CA 1
ATOM 677 C C . ASN A 1 94 ? 12.803 9.345 -14.585 1.00 92.25 94 ASN A C 1
ATOM 679 O O . ASN A 1 94 ? 13.450 9.966 -15.421 1.00 92.25 94 ASN A O 1
ATOM 683 N N . PHE A 1 95 ? 13.333 8.348 -13.871 1.00 90.12 95 PHE A N 1
ATOM 684 C CA . PHE A 1 95 ? 14.764 8.015 -13.895 1.00 90.12 95 PHE A CA 1
ATOM 685 C C . PHE A 1 95 ? 15.077 6.622 -14.452 1.00 90.12 95 PHE A C 1
ATOM 687 O O . PHE A 1 95 ? 16.230 6.348 -14.773 1.00 90.12 95 PHE A O 1
ATOM 694 N N . GLY A 1 96 ? 14.086 5.732 -14.542 1.00 84.44 96 GLY A N 1
ATOM 695 C CA . GLY A 1 96 ? 14.270 4.325 -14.918 1.00 84.44 96 GLY A CA 1
ATOM 696 C C . GLY A 1 96 ? 13.371 3.852 -16.060 1.00 84.44 96 GLY A C 1
ATOM 697 O O . GLY A 1 96 ? 13.228 2.643 -16.248 1.00 84.44 96 GLY A O 1
ATOM 698 N N . ALA A 1 97 ? 12.734 4.780 -16.780 1.00 88.56 97 ALA A N 1
ATOM 699 C CA . ALA A 1 97 ? 11.845 4.459 -17.884 1.00 88.56 97 ALA A CA 1
ATOM 700 C C . ALA A 1 97 ? 12.638 4.200 -19.171 1.00 88.56 97 ALA A C 1
ATOM 702 O O . ALA A 1 97 ? 13.554 4.942 -19.525 1.00 88.56 97 ALA A O 1
ATOM 703 N N . ASN A 1 98 ? 12.253 3.147 -19.883 1.00 87.81 98 ASN A N 1
ATOM 704 C CA . ASN A 1 98 ? 12.765 2.827 -21.208 1.00 87.81 98 ASN A CA 1
ATOM 705 C C . ASN A 1 98 ? 12.093 3.705 -22.280 1.00 87.81 98 ASN A C 1
ATOM 707 O O . ASN A 1 98 ? 11.107 4.394 -22.018 1.00 87.81 98 ASN A O 1
ATOM 711 N N . ALA A 1 99 ? 12.585 3.638 -23.521 1.00 84.44 99 ALA A N 1
ATOM 712 C CA . ALA A 1 99 ? 12.042 4.406 -24.650 1.00 84.44 99 ALA A CA 1
ATOM 713 C C . ALA A 1 99 ? 10.551 4.126 -24.947 1.00 84.44 99 ALA A C 1
ATOM 715 O O . ALA A 1 99 ? 9.876 4.963 -25.538 1.00 84.44 99 ALA A O 1
ATOM 716 N N . ASP A 1 100 ? 10.030 2.969 -24.525 1.00 86.69 100 ASP A N 1
ATOM 717 C CA . ASP A 1 100 ? 8.615 2.588 -24.630 1.00 86.69 100 ASP A CA 1
ATOM 718 C C . ASP A 1 100 ? 7.764 3.046 -23.426 1.00 86.69 100 ASP A C 1
ATOM 720 O O . ASP A 1 100 ? 6.585 2.711 -23.344 1.00 86.69 100 ASP A O 1
ATOM 724 N N . GLY A 1 101 ? 8.345 3.788 -22.476 1.00 85.25 101 GLY A N 1
ATOM 725 C CA . GLY A 1 101 ? 7.681 4.238 -21.248 1.00 85.25 101 GLY A CA 1
ATOM 726 C C . GLY A 1 101 ? 7.527 3.153 -20.175 1.00 85.25 101 GLY A C 1
ATOM 727 O O . GLY A 1 101 ? 6.910 3.401 -19.137 1.00 85.25 101 GLY A O 1
ATOM 728 N N . SER A 1 102 ? 8.083 1.957 -20.399 1.00 91.25 102 SER A N 1
ATOM 729 C CA . SER A 1 102 ? 8.076 0.874 -19.414 1.00 91.25 102 SER A CA 1
ATOM 730 C C . SER A 1 102 ? 9.154 1.064 -18.348 1.00 91.25 102 SER A C 1
ATOM 732 O O . SER A 1 102 ? 10.212 1.627 -18.619 1.00 91.25 102 SER A O 1
ATOM 734 N N . ILE A 1 103 ? 8.915 0.551 -17.139 1.00 92.06 103 ILE A N 1
ATOM 735 C CA . ILE A 1 103 ? 9.911 0.548 -16.053 1.00 92.06 103 ILE A CA 1
ATOM 736 C C . ILE A 1 103 ? 10.451 -0.869 -15.879 1.00 92.06 103 ILE A C 1
ATOM 738 O O . ILE A 1 103 ? 9.676 -1.826 -15.795 1.00 92.06 103 ILE A O 1
ATOM 742 N N . SER A 1 104 ? 11.769 -1.001 -15.761 1.00 90.06 104 SER A N 1
ATOM 743 C CA . SER A 1 104 ? 12.459 -2.269 -15.493 1.00 90.06 104 SER A CA 1
ATOM 744 C C . SER A 1 104 ? 13.520 -2.125 -14.396 1.00 90.06 104 SER A C 1
ATOM 746 O O . SER A 1 104 ? 13.882 -1.018 -13.997 1.00 90.06 104 SER A O 1
ATOM 748 N N . GLY A 1 105 ? 14.027 -3.253 -13.894 1.00 87.38 105 GLY A N 1
ATOM 749 C CA . GLY A 1 105 ? 15.113 -3.274 -12.914 1.00 87.38 105 GLY A CA 1
ATOM 750 C C . GLY A 1 105 ? 14.662 -2.926 -11.485 1.00 87.38 105 GLY A C 1
ATOM 751 O O . GLY A 1 105 ? 13.543 -3.267 -11.094 1.00 87.38 105 GLY A O 1
ATOM 752 N N . PRO A 1 106 ? 15.512 -2.273 -10.669 1.00 88.56 106 PRO A N 1
ATOM 753 C CA . PRO A 1 106 ? 15.284 -2.149 -9.227 1.00 88.56 106 PRO A CA 1
ATOM 754 C C . PRO A 1 106 ? 14.041 -1.319 -8.877 1.00 88.56 106 PRO A C 1
ATOM 756 O O . PRO A 1 106 ? 13.314 -1.681 -7.954 1.00 88.56 106 PRO A O 1
ATOM 759 N N . PHE A 1 107 ? 13.739 -0.262 -9.639 1.00 90.25 107 PHE A N 1
ATOM 760 C CA . PHE A 1 107 ? 12.524 0.539 -9.437 1.00 90.25 107 PHE A CA 1
ATOM 761 C C . PHE A 1 107 ? 11.256 -0.298 -9.643 1.00 90.25 107 PHE A C 1
ATOM 763 O O . PHE A 1 107 ? 10.344 -0.255 -8.819 1.00 90.25 107 PHE A O 1
ATOM 770 N N . ALA A 1 108 ? 11.224 -1.109 -10.706 1.00 89.56 108 ALA A N 1
ATOM 771 C CA . ALA A 1 108 ? 10.111 -2.010 -10.987 1.00 89.56 108 ALA A CA 1
ATOM 772 C C . ALA A 1 108 ? 9.980 -3.106 -9.919 1.00 89.56 108 ALA A C 1
ATOM 774 O O . ALA A 1 108 ? 8.868 -3.411 -9.493 1.00 89.56 108 ALA A O 1
ATOM 775 N N . ALA A 1 109 ? 11.099 -3.661 -9.448 1.00 91.44 109 ALA A N 1
ATOM 776 C CA . ALA A 1 109 ? 11.115 -4.678 -8.400 1.00 91.44 109 ALA A CA 1
ATOM 777 C C . ALA A 1 109 ? 10.547 -4.166 -7.072 1.00 91.44 109 ALA A C 1
ATOM 779 O O . ALA A 1 109 ? 9.651 -4.793 -6.504 1.00 91.44 109 ALA A O 1
ATOM 780 N N . ILE A 1 110 ? 11.014 -3.006 -6.603 1.00 91.00 110 ILE A N 1
ATOM 781 C CA . ILE A 1 110 ? 10.567 -2.430 -5.328 1.00 91.00 110 ILE A CA 1
ATOM 782 C C . ILE A 1 110 ? 9.103 -1.988 -5.418 1.00 91.00 110 ILE A C 1
ATOM 784 O O . ILE A 1 110 ? 8.307 -2.323 -4.538 1.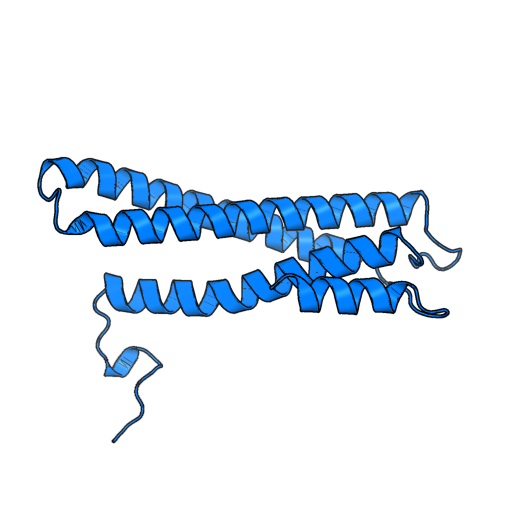00 91.00 110 ILE A O 1
ATOM 788 N N . ALA A 1 111 ? 8.723 -1.305 -6.504 1.00 91.75 111 ALA A N 1
ATOM 789 C CA . ALA A 1 111 ? 7.339 -0.899 -6.727 1.00 91.75 111 ALA A CA 1
ATOM 790 C C . ALA A 1 111 ? 6.392 -2.108 -6.764 1.00 91.75 111 ALA A C 1
ATOM 792 O O . ALA A 1 111 ? 5.337 -2.089 -6.135 1.00 91.75 111 ALA A O 1
ATOM 793 N N . THR A 1 112 ? 6.786 -3.189 -7.442 1.00 92.12 112 THR A N 1
ATOM 794 C CA . THR A 1 112 ? 5.976 -4.412 -7.520 1.00 92.12 112 THR A CA 1
ATOM 795 C C . THR A 1 112 ? 5.870 -5.100 -6.164 1.00 92.12 112 THR A C 1
ATOM 797 O O . THR A 1 112 ? 4.775 -5.498 -5.775 1.00 92.12 112 THR A O 1
ATOM 800 N N . ALA A 1 113 ? 6.967 -5.201 -5.408 1.00 92.38 113 ALA A N 1
ATOM 801 C CA . ALA A 1 113 ? 6.933 -5.777 -4.067 1.00 92.38 113 ALA A CA 1
ATOM 802 C C . ALA A 1 113 ? 5.937 -5.025 -3.172 1.00 92.38 113 ALA A C 1
ATOM 804 O O . ALA A 1 113 ? 5.076 -5.638 -2.539 1.00 92.38 113 ALA A O 1
ATOM 805 N N . PHE A 1 114 ? 6.000 -3.693 -3.158 1.00 91.50 114 PHE A N 1
ATOM 806 C CA . PHE A 1 114 ? 5.103 -2.900 -2.323 1.00 91.50 114 PHE A CA 1
ATOM 807 C C . PHE A 1 114 ? 3.653 -2.984 -2.820 1.00 91.50 114 PHE A C 1
ATOM 809 O O . PHE A 1 114 ? 2.754 -3.187 -2.005 1.00 91.50 114 PHE A O 1
ATOM 816 N N . ALA A 1 115 ? 3.418 -2.943 -4.136 1.00 91.19 115 ALA A N 1
ATOM 817 C CA . ALA A 1 115 ? 2.086 -3.106 -4.719 1.00 91.19 115 ALA A CA 1
ATOM 818 C C . ALA A 1 115 ? 1.445 -4.451 -4.334 1.00 91.19 115 ALA A C 1
ATOM 820 O O . ALA A 1 115 ? 0.284 -4.497 -3.929 1.00 91.19 115 ALA A O 1
ATOM 821 N N . VAL A 1 116 ? 2.208 -5.546 -4.409 1.00 92.25 116 VAL A N 1
ATOM 822 C CA . VAL A 1 116 ? 1.743 -6.887 -4.024 1.00 92.25 116 VAL A CA 1
ATOM 823 C C . VAL A 1 116 ? 1.445 -6.952 -2.531 1.00 92.25 116 VAL A C 1
ATOM 825 O O . VAL A 1 116 ? 0.428 -7.520 -2.136 1.00 92.25 116 VAL A O 1
ATOM 828 N N . TYR A 1 117 ? 2.292 -6.354 -1.691 1.00 90.50 117 TYR A N 1
ATOM 829 C CA . TYR A 1 117 ? 2.031 -6.276 -0.256 1.00 90.50 117 TYR A CA 1
ATOM 830 C C . TYR A 1 117 ? 0.710 -5.553 0.031 1.00 90.50 117 TYR A C 1
ATOM 832 O O . TYR A 1 117 ? -0.138 -6.083 0.746 1.00 90.50 117 TYR A O 1
ATOM 840 N N . VAL A 1 118 ? 0.510 -4.382 -0.575 1.00 89.31 118 VAL A N 1
ATOM 841 C CA . VAL A 1 118 ? -0.712 -3.584 -0.428 1.00 89.31 118 VAL A CA 1
ATOM 842 C C . VAL A 1 118 ? -1.943 -4.369 -0.886 1.00 89.31 118 VAL A C 1
ATOM 844 O O . VAL A 1 118 ? -2.952 -4.390 -0.181 1.00 89.31 118 VAL A O 1
ATOM 847 N N . LEU A 1 119 ? -1.856 -5.066 -2.021 1.00 90.25 119 LEU A N 1
ATOM 848 C CA . LEU A 1 119 ? -2.943 -5.898 -2.536 1.00 90.25 119 LEU A CA 1
ATOM 849 C C . LEU A 1 119 ? -3.305 -7.035 -1.571 1.00 90.25 119 LEU A C 1
ATOM 851 O O . LEU A 1 119 ? -4.481 -7.280 -1.317 1.00 90.25 119 LEU A O 1
ATOM 855 N N . LEU A 1 120 ? -2.312 -7.718 -1.002 1.00 90.25 120 LEU A N 1
ATOM 856 C CA . LEU A 1 120 ? -2.557 -8.783 -0.027 1.00 90.25 120 LEU A CA 1
ATOM 857 C C . LEU A 1 120 ? -3.205 -8.243 1.247 1.00 90.25 120 LEU A C 1
ATOM 859 O O . LEU A 1 120 ? -4.145 -8.850 1.760 1.00 90.25 120 LEU A O 1
ATOM 863 N N . VAL A 1 121 ? -2.742 -7.090 1.737 1.00 87.38 121 VAL A N 1
ATOM 864 C CA . VAL A 1 121 ? -3.362 -6.438 2.894 1.00 87.38 121 VAL A CA 1
ATOM 865 C C . VAL A 1 121 ? -4.807 -6.059 2.582 1.00 87.38 121 VAL A C 1
ATOM 867 O O . VAL A 1 121 ? -5.677 -6.327 3.402 1.00 87.38 121 VAL A O 1
ATOM 870 N N . PHE A 1 122 ? -5.092 -5.529 1.390 1.00 85.69 122 PHE A N 1
ATOM 871 C CA . PHE A 1 122 ? -6.456 -5.224 0.956 1.00 85.69 122 PHE A CA 1
ATOM 872 C C . PHE A 1 122 ? -7.365 -6.461 0.993 1.00 85.69 122 PHE A C 1
ATOM 874 O O . PHE A 1 122 ? -8.430 -6.439 1.612 1.00 85.69 122 PHE A O 1
ATOM 881 N N . LEU A 1 123 ? -6.915 -7.565 0.388 1.00 88.50 123 LEU A N 1
ATOM 882 C CA . LEU A 1 123 ? -7.679 -8.814 0.314 1.00 88.50 123 LEU A CA 1
ATOM 883 C C . LEU A 1 123 ? -7.950 -9.437 1.687 1.00 88.50 123 LEU A C 1
ATOM 885 O O . LEU A 1 123 ? -8.938 -10.147 1.846 1.00 88.50 123 LEU A O 1
ATOM 889 N N . ILE A 1 124 ? -7.096 -9.175 2.676 1.00 85.38 124 ILE A N 1
ATOM 890 C CA . ILE A 1 124 ? -7.236 -9.713 4.035 1.00 85.38 124 ILE A CA 1
ATOM 891 C C . ILE A 1 124 ? -8.018 -8.755 4.937 1.00 85.38 124 ILE A C 1
ATOM 893 O O . ILE A 1 124 ? -8.784 -9.198 5.794 1.00 85.38 124 ILE A O 1
ATOM 897 N N . ALA A 1 125 ? -7.890 -7.448 4.715 1.00 79.75 125 ALA A N 1
ATOM 898 C CA . ALA A 1 125 ? -8.629 -6.433 5.450 1.00 79.75 125 ALA A CA 1
ATOM 899 C C . ALA A 1 125 ? -10.139 -6.532 5.198 1.00 79.75 125 ALA A C 1
ATOM 901 O O . ALA A 1 125 ? -10.905 -6.433 6.152 1.00 79.75 125 ALA A O 1
ATOM 902 N N . ILE A 1 126 ? -10.577 -6.788 3.958 1.00 81.81 126 ILE A N 1
ATOM 903 C CA . ILE A 1 126 ? -12.007 -6.900 3.616 1.00 81.81 126 ILE A CA 1
ATOM 904 C C . ILE A 1 126 ? -12.747 -7.949 4.466 1.00 81.81 126 ILE A C 1
ATOM 906 O O . ILE A 1 126 ? -13.694 -7.574 5.160 1.00 81.81 126 ILE A O 1
ATOM 910 N N . PRO A 1 127 ? -12.365 -9.241 4.467 1.00 79.00 127 PRO A N 1
ATOM 911 C CA . PRO A 1 127 ? -13.082 -10.255 5.236 1.00 79.00 127 PRO A CA 1
ATOM 912 C C . PRO A 1 127 ? -12.982 -10.010 6.745 1.00 79.00 127 PRO A C 1
ATOM 914 O O . PRO A 1 127 ? -13.943 -10.274 7.469 1.00 79.00 127 PRO A O 1
ATOM 917 N N . ARG A 1 128 ? -11.861 -9.454 7.230 1.00 75.94 128 ARG A N 1
ATOM 918 C CA . ARG A 1 128 ? -11.697 -9.093 8.646 1.00 75.94 128 ARG A CA 1
ATOM 919 C C . ARG A 1 128 ? -12.666 -7.978 9.052 1.00 75.94 128 ARG A C 1
ATOM 921 O O . ARG A 1 128 ? -13.362 -8.120 10.054 1.00 75.94 128 ARG A O 1
ATOM 928 N N . LEU A 1 129 ? -12.770 -6.920 8.246 1.00 71.94 129 LEU A N 1
ATOM 929 C CA . LEU A 1 129 ? -13.720 -5.822 8.452 1.00 71.94 129 LEU A CA 1
ATOM 930 C C . LEU A 1 129 ? -15.172 -6.299 8.354 1.00 71.94 129 LEU A C 1
ATOM 932 O O . LEU A 1 129 ? -15.998 -5.907 9.174 1.00 71.94 129 LEU A 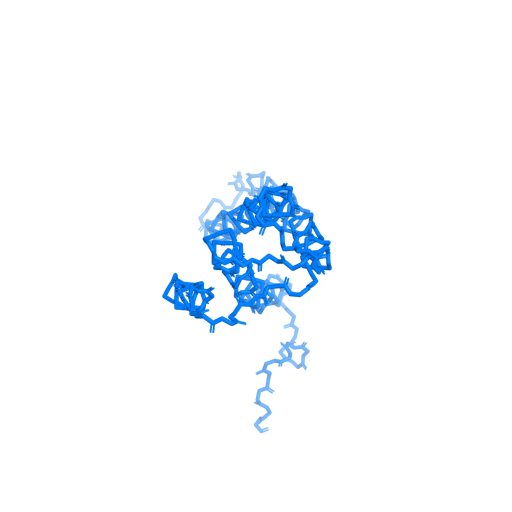O 1
ATOM 936 N N . TYR A 1 130 ? -15.480 -7.178 7.399 1.00 77.19 130 TYR A N 1
ATOM 937 C CA . TYR A 1 130 ? -16.814 -7.758 7.264 1.00 77.19 130 TYR A CA 1
ATOM 938 C C . TYR A 1 130 ? -17.199 -8.602 8.487 1.00 77.19 130 TYR A C 1
ATOM 940 O O . TYR A 1 130 ? -18.287 -8.446 9.033 1.00 77.19 130 TYR A O 1
ATOM 948 N N . THR A 1 131 ? -16.281 -9.438 8.977 1.00 70.25 131 THR A N 1
ATOM 949 C CA . THR A 1 131 ? -16.505 -10.253 10.181 1.00 70.25 131 THR A CA 1
ATOM 950 C C . THR A 1 131 ? -16.713 -9.372 11.414 1.00 70.25 131 THR A C 1
ATOM 952 O O . THR A 1 131 ? -17.637 -9.603 12.191 1.00 70.25 131 THR A O 1
ATOM 955 N N . ALA A 1 132 ? -15.905 -8.319 11.574 1.00 68.38 132 ALA A N 1
ATOM 956 C CA . ALA A 1 132 ? -16.078 -7.346 12.651 1.00 68.38 132 ALA A CA 1
ATOM 957 C C . ALA A 1 132 ? -17.444 -6.644 12.567 1.00 68.38 132 ALA A C 1
ATOM 959 O O . ALA A 1 132 ? -18.130 -6.512 13.578 1.00 68.38 132 ALA A O 1
ATOM 960 N N . TYR A 1 133 ? -17.879 -6.259 11.364 1.00 70.31 133 TYR A N 1
ATOM 961 C CA . TYR A 1 133 ? -19.197 -5.667 11.146 1.00 70.31 133 TYR A CA 1
ATOM 962 C C . TYR A 1 133 ? -20.334 -6.614 11.557 1.00 70.31 133 TYR A C 1
ATOM 964 O O . TYR A 1 133 ? -21.241 -6.191 12.276 1.00 70.31 133 TYR A O 1
ATOM 972 N N . VAL A 1 134 ? -20.275 -7.883 11.138 1.00 75.50 134 VAL A N 1
ATOM 973 C CA . VAL A 1 134 ? -21.277 -8.908 11.479 1.00 75.50 134 VAL A CA 1
ATOM 974 C C . VAL A 1 134 ? -21.357 -9.117 12.994 1.00 75.50 134 VAL A C 1
ATOM 976 O O . VAL A 1 134 ? -22.457 -9.116 13.549 1.00 75.50 134 VAL A O 1
ATOM 979 N N . ASN A 1 135 ? -20.206 -9.212 13.667 1.00 67.81 135 ASN A N 1
ATOM 980 C CA . ASN A 1 135 ? -20.129 -9.438 15.111 1.00 67.81 135 ASN A CA 1
ATOM 981 C C . ASN A 1 135 ? -20.640 -8.237 15.922 1.00 67.81 135 ASN A C 1
ATOM 983 O O . ASN A 1 135 ? -21.475 -8.407 16.809 1.00 67.81 135 ASN A O 1
ATOM 987 N N . ILE A 1 136 ? -20.185 -7.020 15.600 1.00 66.75 136 ILE A N 1
ATOM 988 C CA . ILE A 1 136 ? -20.567 -5.797 16.326 1.00 66.75 136 ILE A CA 1
ATOM 989 C C . ILE A 1 136 ? -22.064 -5.514 16.167 1.00 66.75 136 ILE A C 1
ATOM 991 O O . ILE A 1 136 ? -22.738 -5.161 17.133 1.00 66.75 136 ILE A O 1
ATOM 995 N N . ASN A 1 137 ? -22.608 -5.697 14.960 1.00 73.25 137 ASN A N 1
ATOM 996 C CA . ASN A 1 137 ? -24.021 -5.425 14.691 1.00 73.25 137 ASN A CA 1
ATOM 997 C C . ASN A 1 137 ? -24.942 -6.602 15.035 1.00 73.25 137 ASN A C 1
ATOM 999 O O . ASN A 1 137 ? -26.144 -6.500 14.793 1.00 73.25 137 ASN A O 1
ATOM 1003 N N . LYS A 1 138 ? -24.404 -7.704 15.586 1.00 74.44 138 LYS A N 1
ATOM 1004 C CA . LYS A 1 138 ? -25.150 -8.937 15.894 1.00 74.44 138 LYS A CA 1
ATOM 1005 C C . LYS A 1 138 ? -26.067 -9.337 14.733 1.00 74.44 138 LYS A C 1
ATOM 1007 O O . LYS A 1 138 ? -27.257 -9.598 14.921 1.00 74.44 138 LYS A O 1
ATOM 1012 N N . VAL A 1 139 ? -25.525 -9.289 13.513 1.00 72.06 139 VAL A N 1
ATOM 1013 C CA . VAL A 1 139 ? -26.297 -9.578 12.300 1.00 72.06 139 VAL A CA 1
ATOM 1014 C C . VAL A 1 139 ? -26.818 -11.007 12.406 1.00 72.06 139 VAL A C 1
ATOM 1016 O O . VAL A 1 139 ? -26.064 -11.912 12.750 1.00 72.06 139 VAL A O 1
ATOM 1019 N N . ARG A 1 140 ? -28.113 -11.202 12.126 1.00 68.06 140 ARG A N 1
ATOM 1020 C CA . ARG A 1 140 ? -28.756 -12.524 12.157 1.00 68.06 140 ARG A CA 1
ATOM 1021 C C . ARG A 1 140 ? -27.935 -13.528 11.347 1.00 68.06 140 ARG A C 1
ATOM 1023 O O . ARG A 1 140 ? -27.558 -13.225 10.215 1.00 68.06 140 ARG A O 1
ATOM 1030 N N . ASP A 1 141 ? -27.739 -14.729 11.887 1.00 65.69 141 ASP A N 1
ATOM 1031 C CA . ASP A 1 141 ? -26.883 -15.762 11.283 1.00 65.69 141 ASP A CA 1
ATOM 1032 C C . ASP A 1 141 ? -27.268 -16.095 9.831 1.00 65.69 141 ASP A C 1
ATOM 1034 O O . ASP A 1 141 ? -26.392 -16.314 8.996 1.00 65.69 141 ASP A O 1
ATOM 1038 N N . GLU A 1 142 ? -28.562 -16.035 9.501 1.00 65.12 142 GLU A N 1
ATOM 1039 C CA . GLU A 1 142 ? -29.120 -16.232 8.150 1.00 65.12 142 GLU A CA 1
ATOM 1040 C C . GLU A 1 142 ? -28.615 -15.209 7.109 1.00 65.12 142 GLU A C 1
ATOM 1042 O O . GLU A 1 142 ? -28.616 -15.486 5.913 1.00 65.12 142 GLU A O 1
ATOM 1047 N N . LEU A 1 143 ? -28.178 -14.026 7.552 1.00 62.84 143 LEU A N 1
ATOM 1048 C CA . LEU A 1 143 ? -27.730 -12.907 6.712 1.00 62.84 143 LEU A CA 1
ATOM 1049 C C . LEU A 1 143 ? -26.216 -12.650 6.827 1.00 62.84 143 LEU A C 1
ATOM 1051 O O . LEU A 1 143 ? -25.694 -11.724 6.210 1.00 62.84 143 LEU A O 1
ATOM 1055 N N . SER A 1 144 ? -25.506 -13.472 7.603 1.00 61.31 144 SER A N 1
ATOM 1056 C CA . SER A 1 144 ? -24.076 -13.319 7.914 1.00 61.31 144 SER A CA 1
ATOM 1057 C C . SER A 1 144 ? -23.129 -13.728 6.774 1.00 61.31 144 SER A C 1
ATOM 1059 O O . SER A 1 144 ? -21.911 -13.616 6.913 1.00 61.31 144 SER A O 1
ATOM 1061 N N . GLY A 1 145 ? -23.658 -14.278 5.673 1.00 60.94 145 GLY A N 1
ATOM 1062 C CA . GLY A 1 145 ? -22.884 -14.716 4.502 1.00 60.94 145 GLY A CA 1
ATOM 1063 C C . GLY A 1 145 ? -21.947 -15.915 4.732 1.00 60.94 145 GLY A C 1
ATOM 1064 O O . GLY A 1 145 ? -21.350 -16.407 3.780 1.00 60.94 145 GLY A O 1
ATOM 1065 N N . THR A 1 146 ? -21.827 -16.413 5.967 1.00 58.78 146 THR A N 1
ATOM 1066 C CA . THR A 1 146 ? -20.936 -17.524 6.362 1.00 58.78 146 THR A CA 1
ATOM 1067 C C . THR A 1 146 ? -21.695 -18.774 6.816 1.00 58.78 146 THR A C 1
ATOM 1069 O O . THR A 1 146 ? -21.085 -19.779 7.189 1.00 58.78 146 THR A O 1
ATOM 1072 N N . HIS A 1 147 ? -23.029 -18.751 6.740 1.00 49.41 147 HIS A N 1
ATOM 1073 C CA . HIS A 1 147 ? -23.873 -19.874 7.126 1.00 49.41 147 HIS A CA 1
ATOM 1074 C C . HIS A 1 147 ? -23.698 -21.052 6.153 1.00 49.41 147 HIS A C 1
ATOM 1076 O O . HIS A 1 147 ? -24.203 -21.043 5.030 1.00 49.41 147 HIS A O 1
ATOM 1082 N N . LYS A 1 148 ? -22.991 -22.100 6.592 1.00 51.75 148 LYS A N 1
ATOM 1083 C CA . LYS A 1 148 ? -23.130 -23.435 6.002 1.00 51.75 148 LYS A CA 1
ATOM 1084 C C . LYS A 1 148 ? -24.480 -23.978 6.451 1.00 51.75 148 LYS A C 1
ATOM 1086 O O . LYS A 1 148 ? -24.597 -24.434 7.586 1.00 51.75 148 LYS A O 1
ATOM 1091 N N . GLY A 1 149 ? -25.473 -23.889 5.567 1.00 48.34 149 GLY A N 1
ATOM 1092 C CA . GLY A 1 149 ? -26.759 -24.553 5.756 1.00 48.34 149 GLY A CA 1
ATOM 1093 C C . GLY A 1 149 ? -26.531 -26.012 6.146 1.00 48.34 149 GLY A C 1
ATOM 1094 O O . GLY A 1 149 ? -25.763 -26.721 5.490 1.00 48.34 149 GLY A O 1
ATOM 1095 N N . ARG A 1 150 ? -27.129 -26.408 7.266 1.00 42.81 150 ARG A N 1
ATOM 1096 C CA . ARG A 1 150 ? -27.314 -27.807 7.638 1.00 42.81 150 ARG A CA 1
ATOM 1097 C C . ARG A 1 150 ? -28.612 -28.311 7.038 1.00 42.81 150 ARG A C 1
ATOM 1099 O O . ARG A 1 150 ? -29.587 -27.530 7.062 1.00 42.81 150 ARG A O 1
#

Secondary structure (DSSP, 8-state):
--HHHHHHHHHTTSTT--BS-HHHHHHHHHHHHHHHHHHHHHHHHHHHHHHHHTTT-TTTSHHHHHHHHHHHHHHHHHHHHHHHHHHHHHHHHHHSB-TTS-B-SHHHHHHHHHHHHHHHHHHHHHHHHHHHHHHHTT--GGGSS-----

Foldseek 3Di:
DLVVLLVQLVVLQDPPRWALCLPVLLVVLQVLLVVLVVVLVVLVVVLVVVVVCCVPVVPPCPVVNVLSVVLSVLSNVLSVLSVVLNVLSVCQQVPAADPSSIGGHNSSSSSSSSSVVSVVSVVVSVVVVLQVVCVVVVPPPVPSVPDPDD